Protein AF-F9LVL0-F1 (afdb_monomer)

Sequence (166 aa):
MTDSNLKDYNNFYADLAQSAYRGRPNTLSRYNNAVNWTLIDYSQDIDDDDKIISGGKKLPHDGKVYLQPDPDLHTVEDTIKLQVGDPGGGIHQEEYPIKRYQKGLLTDEKAGFNAYYLTDTPTLTNDTTKTYMTIRGSDAISYENLNDWIDNDAKFALNHIHTPQA

Secondary structure (DSSP, 8-state):
-----TTS---HHHHHHHTTSTT-TT-HHHHTT-SS-----TTS-EEETTEEE--TTS-GGGG--EEPP-TT-EEEEEEEEEEEE-TTS-EEEEEEEEEEEEESSSEETTTTEEEEEEESSSS-STT---EEEEEPPPPPS-TTSHHIIIIIIHHHHHH--PPPP-

Mean predicted aligned error: 14.05 Å

Radius of gyration: 25.1 Å; Cα contacts (8 Å, |Δi|>4): 241; chains: 1; bounding box: 74×31×73 Å

pLDDT: mean 72.7, std 16.83, range [26.45, 95.38]

Foldseek 3Di:
DPPDPPQAAADPVVVVVQLPDPPHQNHVVVCPPPPDDDDDQQQCWDDRPNDTHHGNCDHPLRNDKAWDDFPFKDKDFDWDWDWDADPVGDTDIDIDGDDIFIDGPQDDVVQPWHKTKMWSDNDDDPSTDDIDIGTDQQDPDDPVRVSRCVVPPCCCVPVVDDPPDD

Structure (mmCIF, N/CA/C/O backbone):
data_AF-F9LVL0-F1
#
_entry.id   AF-F9LVL0-F1
#
loop_
_atom_site.group_PDB
_atom_site.id
_atom_site.type_symbol
_atom_site.label_atom_id
_atom_site.label_alt_id
_atom_site.label_comp_id
_atom_site.label_asym_id
_atom_site.label_entity_id
_atom_site.label_seq_id
_atom_site.pdbx_PDB_ins_code
_atom_site.Cartn_x
_atom_site.Cartn_y
_atom_site.Cartn_z
_atom_site.occupancy
_atom_site.B_iso_or_equiv
_atom_site.auth_seq_id
_atom_site.auth_comp_id
_atom_site.auth_asym_id
_atom_site.auth_atom_id
_atom_site.pdbx_PDB_model_num
ATOM 1 N N . MET A 1 1 ? 3.748 -16.061 -10.652 1.00 28.75 1 MET A N 1
ATOM 2 C CA . MET A 1 1 ? 4.408 -14.766 -10.398 1.00 28.75 1 MET A CA 1
ATOM 3 C C . MET A 1 1 ? 5.693 -14.733 -11.209 1.00 28.75 1 MET A C 1
ATOM 5 O O . MET A 1 1 ? 6.644 -15.412 -10.858 1.00 28.75 1 MET A O 1
ATOM 9 N N . THR A 1 2 ? 5.692 -14.062 -12.359 1.00 26.45 2 THR A N 1
ATOM 10 C CA . THR A 1 2 ? 6.891 -13.835 -13.188 1.00 26.45 2 THR A CA 1
ATOM 11 C C . THR A 1 2 ? 7.560 -12.553 -12.724 1.00 26.45 2 THR A C 1
ATOM 13 O O . THR A 1 2 ? 7.435 -11.505 -13.348 1.00 26.45 2 THR A O 1
ATOM 16 N N . ASP A 1 3 ? 8.227 -12.641 -11.585 1.00 41.03 3 ASP A N 1
ATOM 17 C CA . ASP A 1 3 ? 8.901 -11.521 -10.946 1.00 41.03 3 ASP A CA 1
ATOM 18 C C . ASP A 1 3 ? 10.400 -11.677 -11.207 1.00 41.03 3 ASP A C 1
ATOM 20 O O . ASP A 1 3 ? 11.086 -12.339 -10.438 1.00 41.03 3 ASP A O 1
ATOM 24 N N . SER A 1 4 ? 10.926 -11.241 -12.364 1.00 37.19 4 SER A N 1
ATOM 25 C CA . SER A 1 4 ? 12.375 -11.423 -12.627 1.00 37.19 4 SER A CA 1
ATOM 26 C C . SER A 1 4 ? 13.023 -10.627 -13.758 1.00 37.19 4 SER A C 1
ATOM 28 O O . SER A 1 4 ? 14.256 -10.555 -13.789 1.00 37.19 4 SER A O 1
ATOM 30 N N . ASN A 1 5 ? 12.295 -10.065 -14.728 1.00 45.78 5 ASN A N 1
ATOM 31 C CA . ASN A 1 5 ? 12.963 -9.359 -15.831 1.00 45.78 5 ASN A CA 1
ATOM 32 C C . ASN A 1 5 ? 12.997 -7.846 -15.596 1.00 45.78 5 ASN A C 1
ATOM 34 O O . ASN A 1 5 ? 12.399 -7.074 -16.333 1.00 45.78 5 ASN A O 1
ATOM 38 N N . LEU A 1 6 ? 13.747 -7.438 -14.567 1.00 52.41 6 LEU A N 1
ATOM 39 C CA . LEU A 1 6 ? 14.216 -6.066 -14.349 1.00 52.41 6 LEU A CA 1
ATOM 40 C C . LEU A 1 6 ? 15.196 -5.684 -15.467 1.00 52.41 6 LEU A C 1
ATOM 42 O O . LEU A 1 6 ? 16.408 -5.659 -15.256 1.00 52.41 6 LEU A O 1
ATOM 46 N N . LYS A 1 7 ? 14.729 -5.565 -16.705 1.00 52.50 7 LYS A N 1
ATOM 47 C CA . LYS A 1 7 ? 15.499 -4.962 -17.800 1.00 52.50 7 LYS A CA 1
ATOM 48 C C . LYS A 1 7 ? 15.034 -3.542 -18.088 1.00 52.50 7 LYS A C 1
ATOM 50 O O . LYS A 1 7 ? 15.815 -2.805 -18.661 1.00 52.50 7 LYS A O 1
ATOM 55 N N . ASP A 1 8 ? 13.849 -3.166 -17.618 1.00 55.03 8 ASP A N 1
ATOM 56 C CA . ASP A 1 8 ? 13.241 -1.865 -17.874 1.00 55.03 8 ASP A CA 1
ATOM 57 C C . ASP A 1 8 ? 13.283 -0.994 -16.606 1.00 55.03 8 ASP A C 1
ATOM 59 O O . ASP A 1 8 ? 12.960 -1.485 -15.521 1.00 55.03 8 ASP A O 1
ATOM 63 N N . TYR A 1 9 ? 13.633 0.290 -16.749 1.00 55.38 9 TYR A N 1
ATOM 64 C CA . TYR A 1 9 ? 13.833 1.253 -15.649 1.00 55.38 9 TYR A CA 1
ATOM 65 C C . TYR A 1 9 ? 12.528 1.862 -15.144 1.00 55.38 9 TYR A C 1
ATOM 67 O O . TYR A 1 9 ? 12.248 3.051 -15.302 1.00 55.38 9 TYR A O 1
ATOM 75 N N . ASN A 1 10 ? 11.670 1.010 -14.597 1.00 55.22 10 ASN A N 1
ATOM 76 C CA . ASN A 1 10 ? 10.316 1.388 -14.208 1.00 55.22 10 ASN A CA 1
ATOM 77 C C . ASN A 1 10 ? 10.141 1.582 -12.695 1.00 55.22 10 ASN A C 1
ATOM 79 O O . ASN A 1 10 ? 9.033 1.911 -12.264 1.00 55.22 10 ASN A O 1
ATOM 83 N N . ASN A 1 11 ? 11.168 1.324 -11.878 1.00 56.25 11 ASN A N 1
ATOM 84 C CA . ASN A 1 11 ? 11.067 1.422 -10.424 1.00 56.25 11 ASN A CA 1
ATOM 85 C C . ASN A 1 11 ? 12.424 1.752 -9.798 1.00 56.25 11 ASN A C 1
ATOM 87 O O . ASN A 1 11 ? 13.256 0.871 -9.629 1.00 56.25 11 ASN A O 1
ATOM 91 N N . PHE A 1 12 ? 12.583 2.988 -9.327 1.00 51.47 12 PHE A N 1
ATOM 92 C CA . PHE A 1 12 ? 13.824 3.506 -8.745 1.00 51.47 12 PHE A CA 1
ATOM 93 C C . PHE A 1 12 ? 14.461 2.609 -7.661 1.00 51.47 12 PHE A C 1
ATOM 95 O O . PHE A 1 12 ? 15.679 2.428 -7.650 1.00 51.47 12 PHE A O 1
ATOM 102 N N . TYR A 1 13 ? 13.664 2.010 -6.764 1.00 48.34 13 TYR A N 1
ATOM 103 C CA . TYR A 1 13 ? 14.186 1.120 -5.715 1.00 48.34 13 TYR A CA 1
ATOM 104 C C . TYR A 1 13 ? 14.674 -0.217 -6.285 1.00 48.34 13 TYR A C 1
ATOM 106 O O . TYR A 1 13 ? 15.699 -0.746 -5.849 1.00 48.34 13 TYR A O 1
ATOM 114 N N . ALA A 1 14 ? 13.969 -0.748 -7.285 1.00 53.53 14 ALA A N 1
ATOM 115 C CA . ALA A 1 14 ? 14.379 -1.958 -7.987 1.00 53.53 14 ALA A CA 1
ATOM 116 C C . ALA A 1 14 ? 15.558 -1.696 -8.940 1.00 53.53 14 ALA A C 1
ATOM 118 O O . ALA A 1 14 ? 16.413 -2.564 -9.082 1.00 53.53 14 ALA A O 1
ATOM 119 N N . ASP A 1 15 ? 15.648 -0.499 -9.521 1.00 55.28 15 ASP A N 1
ATOM 120 C CA . ASP A 1 15 ? 16.701 -0.065 -10.444 1.00 55.28 15 ASP A CA 1
ATOM 121 C C . ASP A 1 15 ? 18.039 0.113 -9.702 1.00 55.28 15 ASP A C 1
ATOM 123 O O . ASP A 1 15 ? 19.092 -0.324 -10.177 1.00 55.28 15 ASP A O 1
ATOM 127 N N . LEU A 1 16 ? 18.007 0.647 -8.472 1.00 54.91 16 LEU A N 1
ATOM 128 C CA . LEU A 1 16 ? 19.193 0.713 -7.614 1.00 54.91 16 LEU A CA 1
ATOM 129 C C . LEU A 1 16 ? 19.703 -0.692 -7.256 1.00 54.91 16 LEU A C 1
ATOM 131 O O . LEU A 1 16 ? 20.901 -0.956 -7.364 1.00 54.91 16 LEU A O 1
ATOM 135 N N . ALA A 1 17 ? 18.804 -1.618 -6.906 1.00 58.81 17 ALA A N 1
ATOM 136 C CA . ALA A 1 17 ? 19.161 -3.015 -6.657 1.00 58.81 17 ALA A CA 1
ATOM 137 C C . ALA A 1 17 ? 19.640 -3.734 -7.935 1.00 58.81 17 ALA A C 1
ATOM 139 O O . ALA A 1 17 ? 20.599 -4.502 -7.889 1.00 58.81 17 ALA A O 1
ATOM 140 N N . GLN A 1 18 ? 19.030 -3.456 -9.091 1.00 60.62 18 GLN A N 1
ATOM 141 C CA . GLN A 1 18 ? 19.395 -4.005 -10.401 1.00 60.62 18 GLN A CA 1
ATOM 142 C C . GLN A 1 18 ? 20.831 -3.626 -10.782 1.00 60.62 18 GLN A C 1
ATOM 144 O O . GLN A 1 18 ? 21.568 -4.468 -11.301 1.00 60.62 18 GLN A O 1
ATOM 149 N N . SER A 1 19 ? 21.248 -2.394 -10.479 1.00 58.62 19 SER A N 1
ATOM 150 C CA . SER A 1 19 ? 22.593 -1.894 -10.778 1.00 58.62 19 SER A CA 1
ATOM 151 C C . SER A 1 19 ? 23.718 -2.687 -10.093 1.00 58.62 19 SER A C 1
ATOM 153 O O . SER A 1 19 ? 24.854 -2.695 -10.580 1.00 58.62 19 SER A O 1
ATOM 155 N N . ALA A 1 20 ? 23.403 -3.410 -9.010 1.00 59.81 20 ALA A N 1
ATOM 156 C CA . ALA A 1 20 ? 24.339 -4.253 -8.270 1.00 59.81 20 ALA A CA 1
ATOM 157 C C . ALA A 1 20 ? 24.559 -5.648 -8.899 1.00 59.81 20 ALA A C 1
ATOM 159 O O . ALA A 1 20 ? 25.558 -6.304 -8.595 1.00 59.81 20 ALA A O 1
ATOM 160 N N . TYR A 1 21 ? 23.674 -6.117 -9.790 1.00 57.84 21 TYR A N 1
ATOM 161 C CA . TYR A 1 21 ? 23.761 -7.456 -10.392 1.00 57.84 21 TYR A CA 1
ATOM 162 C C . TYR A 1 21 ? 24.489 -7.445 -11.740 1.00 57.84 21 TYR A C 1
ATOM 164 O O . TYR A 1 21 ? 24.116 -6.713 -12.649 1.00 57.84 21 TYR A O 1
ATOM 172 N N . ARG A 1 22 ? 25.489 -8.317 -11.926 1.00 57.38 22 ARG A N 1
ATOM 173 C CA . ARG A 1 22 ? 26.213 -8.459 -13.207 1.00 57.38 22 ARG A CA 1
ATOM 174 C C . ARG A 1 22 ? 25.279 -8.879 -14.353 1.00 57.38 22 ARG A C 1
ATOM 176 O O . ARG A 1 22 ? 24.369 -9.677 -14.152 1.00 57.38 22 ARG A O 1
ATOM 183 N N . GLY A 1 23 ? 25.541 -8.370 -15.561 1.00 61.00 23 GLY A N 1
ATOM 184 C CA . GLY A 1 23 ? 24.757 -8.684 -16.766 1.00 61.00 23 GLY A CA 1
ATOM 185 C C . GLY A 1 23 ? 23.450 -7.896 -16.902 1.00 61.00 23 GLY A C 1
ATOM 186 O O . GLY A 1 23 ? 22.605 -8.258 -17.719 1.00 61.00 23 GLY A O 1
ATOM 187 N N . ARG A 1 24 ? 23.261 -6.840 -16.097 1.00 66.31 24 ARG A N 1
ATOM 188 C CA . ARG A 1 24 ? 22.173 -5.875 -16.278 1.00 66.31 24 ARG A CA 1
ATOM 189 C C . ARG A 1 24 ? 22.637 -4.664 -17.106 1.00 66.31 24 ARG A C 1
ATOM 191 O O . ARG A 1 24 ? 23.840 -4.378 -17.151 1.00 66.31 24 ARG A O 1
ATOM 198 N N . PRO A 1 25 ? 21.697 -3.937 -17.725 1.00 62.81 25 PRO A N 1
ATOM 199 C CA . PRO A 1 25 ? 22.047 -2.970 -18.760 1.00 62.81 25 PRO A CA 1
ATOM 200 C C . PRO A 1 25 ? 22.733 -1.691 -18.240 1.00 62.81 25 PRO A C 1
ATOM 202 O O . PRO A 1 25 ? 23.645 -1.175 -18.875 1.00 62.81 25 PRO A O 1
ATOM 205 N N . ASN A 1 26 ? 22.404 -1.232 -17.027 1.00 68.88 26 ASN A N 1
ATOM 206 C CA . ASN A 1 26 ? 23.019 -0.055 -16.387 1.00 68.88 26 ASN A CA 1
ATOM 207 C C . ASN A 1 26 ? 23.596 -0.439 -15.017 1.00 68.88 26 ASN A C 1
ATOM 209 O O . ASN A 1 26 ? 23.087 -0.064 -13.964 1.00 68.88 26 ASN A O 1
ATOM 213 N N . THR A 1 27 ? 24.604 -1.314 -15.034 1.00 71.56 27 THR A N 1
ATOM 214 C CA . THR A 1 27 ? 25.236 -1.836 -13.812 1.00 71.56 27 THR A CA 1
ATOM 215 C C . THR A 1 27 ? 26.372 -0.960 -13.337 1.00 71.56 27 THR A C 1
ATOM 217 O O . THR A 1 27 ? 27.162 -0.475 -14.145 1.00 71.56 27 THR A O 1
ATOM 220 N N . LEU A 1 28 ? 26.549 -0.877 -12.015 1.00 68.12 28 LEU A N 1
ATOM 221 C CA . LEU A 1 28 ? 27.705 -0.224 -11.389 1.00 68.12 28 LEU A CA 1
ATOM 222 C C . LEU A 1 28 ? 29.025 -0.784 -11.935 1.00 68.12 28 LEU A C 1
ATOM 224 O O . LEU A 1 28 ? 29.981 -0.043 -12.139 1.00 68.12 28 LEU A O 1
ATOM 228 N N . SER A 1 29 ? 29.039 -2.074 -12.293 1.00 66.88 29 SER A N 1
ATOM 229 C CA . SER A 1 29 ? 30.184 -2.738 -12.916 1.00 66.88 29 SER A CA 1
ATOM 230 C C . SER A 1 29 ? 30.712 -2.048 -14.178 1.00 66.88 29 SER A C 1
ATOM 232 O O . SER A 1 29 ? 31.915 -2.135 -14.422 1.00 66.88 29 SER A O 1
ATOM 234 N N . ARG A 1 30 ? 29.863 -1.383 -14.977 1.00 69.00 30 ARG A N 1
ATOM 235 C CA . ARG A 1 30 ? 30.299 -0.630 -16.172 1.00 69.00 30 ARG A CA 1
ATOM 236 C C . ARG A 1 30 ? 31.140 0.591 -15.812 1.00 69.00 30 ARG A C 1
ATOM 238 O O . ARG A 1 30 ? 31.992 1.006 -16.589 1.00 69.00 30 ARG A O 1
ATOM 245 N N . TYR A 1 31 ? 30.922 1.126 -14.618 1.00 71.12 31 TYR A N 1
ATOM 246 C CA . TYR A 1 31 ? 31.524 2.360 -14.130 1.00 71.12 31 TYR A CA 1
ATOM 247 C C . TYR A 1 31 ? 32.619 2.114 -13.085 1.00 71.12 31 TYR A C 1
ATOM 249 O O . TYR A 1 31 ? 33.225 3.066 -12.604 1.00 71.12 31 TYR A O 1
ATOM 257 N N . ASN A 1 32 ? 32.938 0.852 -12.770 1.00 69.62 32 ASN A N 1
ATOM 258 C CA . ASN A 1 32 ? 33.957 0.492 -11.774 1.00 69.62 32 ASN A CA 1
ATOM 259 C C . ASN A 1 32 ? 35.365 1.034 -12.089 1.00 69.62 32 ASN A C 1
ATOM 261 O O . ASN A 1 32 ? 36.175 1.166 -11.178 1.00 69.62 32 ASN A O 1
ATOM 265 N N . ASN A 1 33 ? 35.655 1.353 -13.355 1.00 68.88 33 ASN A N 1
ATOM 266 C CA . ASN A 1 33 ? 36.934 1.926 -13.793 1.00 68.88 33 ASN A CA 1
ATOM 267 C C . ASN A 1 33 ? 36.845 3.436 -14.092 1.00 68.88 33 ASN A C 1
ATOM 269 O O . ASN A 1 33 ? 37.734 3.986 -14.744 1.00 68.88 33 ASN A O 1
ATOM 273 N N . ALA A 1 34 ? 35.765 4.110 -13.685 1.00 71.44 34 ALA A N 1
A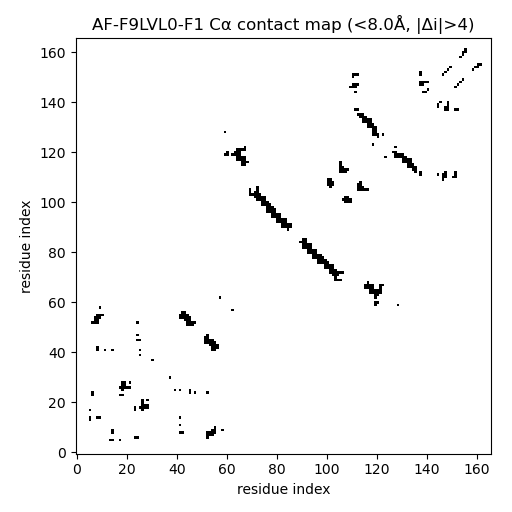TOM 274 C CA . ALA A 1 34 ? 35.601 5.534 -13.935 1.00 71.44 34 ALA A CA 1
ATOM 275 C C . ALA A 1 34 ? 36.642 6.340 -13.140 1.00 71.44 34 ALA A C 1
ATOM 277 O O . ALA A 1 34 ? 36.712 6.271 -11.916 1.00 71.44 34 ALA A O 1
ATOM 278 N N . VAL A 1 35 ? 37.457 7.120 -13.853 1.00 72.06 35 VAL A N 1
ATOM 279 C CA . VAL A 1 35 ? 38.499 7.978 -13.257 1.00 72.06 35 VAL A CA 1
ATOM 280 C C . VAL A 1 35 ? 37.889 9.221 -12.593 1.00 72.06 35 VAL A C 1
ATOM 282 O O . VAL A 1 35 ? 38.470 9.784 -11.672 1.00 72.06 35 VAL A O 1
ATOM 285 N N . ASN A 1 36 ? 36.696 9.623 -13.038 1.00 76.50 36 ASN A N 1
ATOM 286 C CA . ASN A 1 36 ? 35.928 10.757 -12.529 1.00 76.50 36 ASN A CA 1
ATOM 287 C C . ASN A 1 36 ? 34.513 10.312 -12.134 1.00 76.50 36 ASN A C 1
ATOM 289 O O . ASN A 1 36 ? 34.038 9.259 -12.565 1.00 76.50 36 ASN A O 1
ATOM 293 N N . TRP A 1 37 ? 33.817 11.145 -11.354 1.00 68.38 37 TRP A N 1
ATOM 294 C CA . TRP A 1 37 ? 32.405 10.927 -11.041 1.00 68.38 37 TRP A CA 1
ATOM 295 C C . TRP A 1 37 ? 31.586 10.802 -12.335 1.00 68.38 37 TRP A C 1
ATOM 297 O O . TRP A 1 37 ? 31.770 11.569 -13.279 1.00 68.38 37 TRP A O 1
ATOM 307 N N . THR 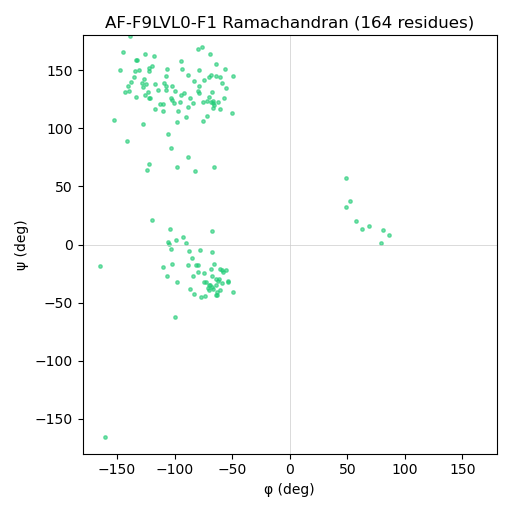A 1 38 ? 30.701 9.809 -12.385 1.00 72.94 38 THR A N 1
ATOM 308 C CA . THR A 1 38 ? 29.815 9.561 -13.527 1.00 72.94 38 THR A CA 1
ATOM 309 C C . THR A 1 38 ? 28.378 9.595 -13.037 1.00 72.94 38 THR A C 1
ATOM 311 O O . THR A 1 38 ? 28.031 8.896 -12.085 1.00 72.94 38 THR A O 1
ATOM 314 N N . LEU A 1 39 ? 27.548 10.428 -13.664 1.00 72.31 39 LEU A N 1
ATOM 315 C CA . LEU A 1 39 ? 26.117 10.456 -13.386 1.00 72.31 39 LEU A CA 1
ATOM 316 C C . LEU A 1 39 ? 25.459 9.239 -14.036 1.00 72.31 39 LEU A C 1
ATOM 318 O O . LEU A 1 39 ? 25.539 9.066 -15.251 1.00 72.31 39 LEU A O 1
ATOM 322 N N . ILE A 1 40 ? 24.784 8.433 -13.224 1.00 73.50 40 ILE A N 1
ATOM 323 C CA . ILE A 1 40 ? 23.924 7.355 -13.702 1.00 73.50 40 ILE A CA 1
ATOM 324 C C . ILE A 1 40 ? 22.489 7.881 -13.684 1.00 73.50 40 ILE A C 1
ATOM 326 O O . ILE A 1 40 ? 21.897 8.045 -12.619 1.00 73.50 40 ILE A O 1
ATOM 330 N N . ASP A 1 41 ? 21.953 8.186 -14.865 1.00 74.06 41 ASP A N 1
ATOM 331 C CA . ASP A 1 41 ? 20.599 8.717 -15.030 1.00 74.06 41 ASP A CA 1
ATOM 332 C C . ASP A 1 41 ? 19.663 7.639 -15.594 1.00 74.06 41 ASP A C 1
ATOM 334 O O . ASP A 1 41 ? 19.563 7.449 -16.805 1.00 74.06 41 ASP A O 1
ATOM 338 N N . TYR A 1 42 ? 18.956 6.941 -14.703 1.00 71.69 42 TYR A N 1
ATOM 339 C CA . TYR A 1 42 ? 17.967 5.911 -15.055 1.00 71.69 42 TYR A CA 1
ATOM 340 C C . TYR A 1 42 ? 16.717 6.466 -15.761 1.00 71.69 42 TYR A C 1
ATOM 342 O O . TYR A 1 42 ? 15.862 5.703 -16.210 1.00 71.69 42 TYR A O 1
ATOM 350 N N . SER A 1 43 ? 16.581 7.792 -15.873 1.00 71.00 43 SER A N 1
ATOM 351 C CA . SER A 1 43 ? 15.481 8.405 -16.619 1.00 71.00 43 SER A CA 1
ATOM 352 C C . SER A 1 43 ? 15.713 8.399 -18.136 1.00 71.00 43 SER A C 1
ATOM 354 O O . SER A 1 43 ? 14.759 8.567 -18.895 1.00 71.00 43 SER A O 1
ATOM 356 N N . GLN A 1 44 ? 16.953 8.207 -18.594 1.00 76.62 44 GLN A N 1
ATOM 357 C CA . GLN A 1 44 ? 17.302 8.202 -20.017 1.00 76.62 44 GLN A CA 1
ATOM 358 C C . GLN A 1 44 ? 17.291 6.788 -20.584 1.00 76.62 44 GLN A C 1
ATOM 360 O O . GLN A 1 44 ? 17.590 5.822 -19.883 1.00 76.62 44 GLN A O 1
ATOM 365 N N . ASP A 1 45 ? 16.993 6.691 -21.875 1.00 79.38 45 ASP A N 1
ATOM 366 C CA . ASP A 1 45 ? 17.181 5.452 -22.616 1.00 79.38 45 ASP A CA 1
ATOM 367 C C . ASP A 1 45 ? 18.670 5.099 -22.655 1.00 79.38 45 ASP A C 1
ATOM 369 O O . ASP A 1 45 ? 19.528 5.985 -22.755 1.00 79.38 45 ASP A O 1
ATOM 373 N N . ILE A 1 46 ? 18.974 3.806 -22.603 1.00 78.00 46 ILE A N 1
ATOM 374 C CA . ILE A 1 46 ? 20.341 3.317 -22.764 1.00 78.00 46 ILE A CA 1
ATOM 375 C C . ILE A 1 46 ? 20.423 2.339 -23.925 1.00 78.00 46 ILE A C 1
ATOM 377 O O . ILE A 1 46 ? 19.475 1.605 -24.202 1.00 78.00 46 ILE A O 1
ATOM 381 N N . ASP A 1 47 ? 21.582 2.320 -24.566 1.00 77.88 47 ASP A N 1
ATOM 382 C CA . ASP A 1 47 ? 21.938 1.294 -25.532 1.00 77.88 47 ASP A CA 1
ATOM 383 C C . ASP A 1 47 ? 22.753 0.205 -24.823 1.00 77.88 47 ASP A C 1
ATOM 385 O O . ASP A 1 47 ? 23.766 0.482 -24.168 1.00 77.88 47 ASP A O 1
ATOM 389 N N . ASP A 1 48 ? 22.265 -1.027 -24.903 1.00 77.81 48 ASP A N 1
ATOM 390 C C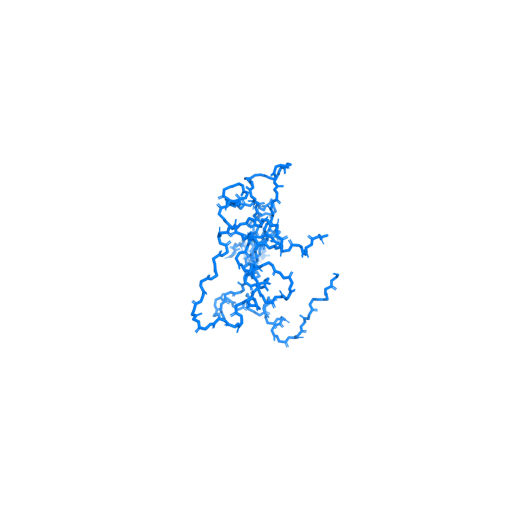A . ASP A 1 48 ? 22.920 -2.218 -24.386 1.00 77.81 48 ASP A CA 1
ATOM 391 C C . ASP A 1 48 ? 23.005 -3.271 -25.493 1.00 77.81 48 ASP A C 1
ATOM 393 O O . ASP A 1 48 ? 22.001 -3.905 -25.812 1.00 77.81 48 ASP A O 1
ATOM 397 N N . ASP A 1 49 ? 24.193 -3.449 -26.080 1.00 78.25 49 ASP A N 1
ATOM 398 C CA . ASP A 1 49 ? 24.451 -4.391 -27.180 1.00 78.25 49 ASP A CA 1
ATOM 399 C C . ASP A 1 49 ? 23.417 -4.280 -28.329 1.00 78.25 49 ASP A C 1
ATOM 401 O O . ASP A 1 49 ? 22.734 -5.251 -28.665 1.00 78.25 49 ASP A O 1
ATOM 405 N N . ASP A 1 50 ? 23.278 -3.080 -28.915 1.00 77.31 50 ASP A N 1
ATOM 406 C CA . ASP A 1 50 ? 22.327 -2.726 -29.990 1.00 77.31 50 ASP A CA 1
ATOM 407 C C . ASP A 1 50 ? 20.841 -2.849 -29.595 1.00 77.31 50 ASP A C 1
ATOM 409 O O . ASP A 1 50 ? 19.936 -2.820 -30.442 1.00 77.31 50 ASP A O 1
ATOM 413 N N . LYS A 1 51 ? 20.549 -2.977 -28.296 1.00 78.12 51 LYS A N 1
ATOM 414 C CA . LYS A 1 51 ? 19.191 -2.969 -27.759 1.00 78.12 51 LYS A CA 1
ATOM 415 C C . LYS A 1 51 ? 18.942 -1.692 -26.967 1.00 78.12 51 LYS A C 1
ATOM 417 O O . LYS A 1 51 ? 19.470 -1.504 -25.874 1.00 78.12 51 LYS A O 1
ATOM 422 N N . ILE A 1 52 ? 18.022 -0.871 -27.472 1.00 80.12 52 ILE A N 1
ATOM 423 C CA . ILE A 1 52 ? 17.520 0.290 -26.735 1.00 80.12 52 ILE A CA 1
ATOM 424 C C . ILE A 1 52 ? 16.631 -0.191 -25.590 1.00 80.12 52 ILE A C 1
ATOM 426 O O . ILE A 1 52 ? 15.636 -0.894 -25.796 1.00 80.12 52 ILE A O 1
ATOM 430 N N . ILE A 1 53 ? 16.986 0.220 -24.381 1.00 74.88 53 ILE A N 1
ATOM 431 C CA . ILE A 1 53 ? 16.203 0.017 -23.169 1.00 74.88 53 ILE A CA 1
ATOM 432 C C . ILE A 1 53 ? 15.670 1.368 -22.740 1.00 74.88 53 ILE A C 1
ATOM 434 O O . ILE A 1 53 ? 16.440 2.293 -22.487 1.00 74.88 53 ILE A O 1
ATOM 438 N N . SER A 1 54 ? 14.347 1.471 -22.661 1.00 71.12 54 SER A N 1
ATOM 439 C CA . SER A 1 54 ? 13.689 2.716 -22.299 1.00 71.12 54 SER A CA 1
ATOM 440 C C . SER A 1 54 ? 13.962 3.097 -20.845 1.00 71.12 54 SER A C 1
ATOM 442 O O . SER A 1 54 ? 13.801 2.280 -19.934 1.00 71.12 54 SER A O 1
ATOM 444 N N . GLY A 1 55 ? 14.351 4.352 -20.643 1.00 70.19 55 GLY A N 1
ATOM 445 C CA . GLY A 1 55 ? 14.485 4.964 -19.329 1.00 70.19 55 GLY A CA 1
ATOM 446 C C . GLY A 1 55 ? 13.136 5.345 -18.722 1.00 70.19 55 GLY A C 1
ATOM 447 O O . GLY A 1 55 ? 12.099 5.372 -19.391 1.00 70.19 55 GLY A O 1
ATOM 448 N N . GLY A 1 56 ? 13.151 5.724 -17.445 1.00 68.56 56 GLY A N 1
ATOM 449 C CA . GLY A 1 56 ? 11.950 6.055 -16.666 1.00 68.56 56 GLY A CA 1
ATOM 450 C C . GLY A 1 56 ? 11.183 7.327 -17.074 1.00 68.56 56 GLY A C 1
ATOM 451 O O . GLY A 1 56 ? 10.329 7.781 -16.318 1.00 68.56 56 GLY A O 1
ATOM 452 N N . LYS A 1 57 ? 11.458 7.949 -18.230 1.00 65.31 57 LYS A N 1
ATOM 453 C CA . LYS A 1 57 ? 10.760 9.171 -18.692 1.00 65.31 57 LYS A CA 1
ATOM 454 C C . LYS A 1 57 ? 9.387 8.931 -19.314 1.00 65.31 57 LYS A C 1
ATOM 456 O O . LYS A 1 57 ? 8.576 9.853 -19.348 1.00 65.31 57 LYS A O 1
ATOM 461 N N . LYS A 1 58 ? 9.125 7.732 -19.837 1.00 67.88 58 LYS A N 1
ATOM 462 C CA . LYS A 1 58 ? 7.838 7.360 -20.449 1.00 67.88 58 LYS A CA 1
ATOM 463 C C . LYS A 1 58 ? 7.265 6.145 -19.737 1.00 67.88 58 LYS A C 1
ATOM 465 O O . LYS A 1 58 ? 7.231 5.044 -20.279 1.00 67.88 58 LYS A O 1
ATOM 470 N N . LEU A 1 59 ? 6.844 6.359 -18.496 1.00 70.06 59 LEU A N 1
ATOM 471 C CA . LEU A 1 59 ? 6.143 5.333 -17.738 1.00 70.06 59 LEU A CA 1
ATOM 472 C C . LEU A 1 59 ? 4.736 5.126 -18.329 1.00 70.06 59 LEU A C 1
ATOM 474 O O . LEU A 1 59 ? 4.107 6.101 -18.755 1.00 70.06 59 LEU A O 1
ATOM 478 N N . PRO A 1 60 ? 4.218 3.885 -18.350 1.00 70.50 60 PRO A N 1
ATOM 479 C CA . PRO A 1 60 ? 2.815 3.621 -18.655 1.00 70.50 60 PRO A CA 1
ATOM 480 C C . PRO A 1 60 ? 1.880 4.514 -17.832 1.00 70.50 60 PRO A C 1
ATOM 482 O O . PRO A 1 60 ? 2.189 4.843 -16.686 1.00 70.50 60 PRO A O 1
ATOM 485 N N . HIS A 1 61 ? 0.760 4.924 -18.433 1.00 78.00 61 HIS A N 1
ATOM 486 C CA . HIS A 1 61 ? -0.239 5.798 -17.802 1.00 78.00 61 HIS A CA 1
ATOM 487 C C . HIS A 1 61 ? 0.341 7.100 -17.211 1.00 78.00 61 HIS A C 1
ATOM 489 O O . HIS A 1 61 ? -0.082 7.566 -16.154 1.00 78.00 61 HIS A O 1
ATOM 495 N N . ASP A 1 62 ? 1.332 7.694 -17.885 1.00 79.81 62 ASP A N 1
ATOM 496 C CA . ASP A 1 62 ? 2.071 8.888 -17.441 1.00 79.81 62 ASP A CA 1
ATOM 497 C C . ASP A 1 62 ? 2.759 8.729 -16.071 1.00 79.81 62 ASP A C 1
ATOM 499 O O . ASP A 1 62 ? 3.044 9.719 -15.397 1.00 79.81 62 ASP A O 1
ATOM 503 N N . GLY A 1 63 ? 2.986 7.492 -15.616 1.00 78.00 63 GLY A N 1
ATOM 504 C CA . GLY A 1 63 ? 3.504 7.217 -14.274 1.00 78.00 63 GLY A CA 1
ATOM 505 C C . GLY A 1 63 ? 2.520 7.542 -13.147 1.00 78.00 63 GLY A C 1
ATOM 506 O O . GLY A 1 63 ? 2.931 7.644 -11.991 1.00 78.00 63 GLY A O 1
ATOM 507 N N . LYS A 1 64 ? 1.230 7.723 -13.455 1.00 85.94 64 LYS A N 1
ATOM 508 C CA . LYS A 1 64 ? 0.187 7.909 -12.443 1.00 85.94 64 LYS A CA 1
ATOM 509 C C . LYS A 1 64 ? -0.114 6.579 -11.768 1.00 85.94 64 LYS A C 1
ATOM 511 O O . LYS A 1 64 ? -0.172 5.536 -12.412 1.00 85.94 64 LYS A O 1
ATOM 516 N N . VAL A 1 65 ? -0.345 6.644 -10.463 1.00 89.75 65 VAL A N 1
ATOM 517 C CA . VAL A 1 65 ? -0.791 5.510 -9.657 1.00 89.75 65 VAL A CA 1
ATOM 518 C C . VAL A 1 65 ? -2.041 5.899 -8.885 1.00 89.75 65 VAL A C 1
ATOM 520 O O . VAL A 1 65 ? -2.174 7.032 -8.418 1.00 89.75 65 VAL A O 1
ATOM 523 N N . TYR A 1 66 ? -2.958 4.952 -8.762 1.00 91.88 66 TYR A N 1
ATOM 524 C CA . TYR A 1 66 ? -4.261 5.136 -8.147 1.00 91.88 66 TYR A CA 1
ATOM 525 C C . TYR A 1 66 ? -4.405 4.166 -6.989 1.00 91.88 66 TYR A C 1
ATOM 527 O O . TYR A 1 66 ? -4.225 2.963 -7.168 1.00 91.88 66 TYR A O 1
ATOM 535 N N . LEU A 1 67 ? -4.737 4.694 -5.813 1.00 93.25 67 LEU A N 1
ATOM 536 C CA . LEU A 1 67 ? -5.087 3.878 -4.659 1.00 93.25 67 LEU A CA 1
ATOM 537 C C . LEU A 1 67 ? -6.405 3.153 -4.940 1.00 93.25 67 LEU A C 1
ATOM 539 O O . LEU A 1 67 ? -7.418 3.794 -5.224 1.00 93.25 67 LEU A O 1
ATOM 543 N N . GLN A 1 68 ? -6.377 1.830 -4.849 1.00 93.94 68 GLN A N 1
ATOM 544 C CA . GLN A 1 68 ? -7.565 1.005 -4.974 1.00 93.94 68 GLN A CA 1
ATOM 545 C C . GLN A 1 68 ? -8.303 0.931 -3.632 1.00 93.94 68 GLN A C 1
ATOM 547 O O . GLN A 1 68 ? -7.658 0.862 -2.582 1.00 93.94 68 GLN A O 1
ATOM 552 N N . PRO A 1 69 ? -9.646 0.963 -3.647 1.00 91.62 69 PRO A N 1
ATOM 553 C CA . PRO A 1 69 ? -10.433 0.847 -2.431 1.00 91.62 69 PRO A CA 1
ATOM 554 C C . PRO A 1 69 ? -10.310 -0.559 -1.840 1.00 91.62 69 PRO A C 1
ATOM 556 O O . PRO A 1 69 ? -10.251 -1.548 -2.570 1.00 91.62 69 PRO A O 1
ATOM 559 N N . ASP A 1 70 ? -10.335 -0.635 -0.514 1.00 91.50 70 ASP A N 1
ATOM 560 C CA . ASP A 1 70 ? -10.513 -1.890 0.208 1.00 91.50 70 ASP A CA 1
ATOM 561 C C . ASP A 1 70 ? -12.020 -2.115 0.434 1.00 91.50 70 ASP A C 1
ATOM 563 O O . ASP A 1 70 ? -12.637 -1.356 1.189 1.00 91.50 70 ASP A O 1
ATOM 567 N N . PRO A 1 71 ? -12.646 -3.101 -0.238 1.00 89.69 71 PRO A N 1
ATOM 568 C CA . PRO A 1 71 ? -14.079 -3.354 -0.104 1.00 89.69 71 PRO A CA 1
ATOM 569 C C . PRO A 1 71 ? -14.461 -3.884 1.282 1.00 89.69 71 PRO A C 1
ATOM 571 O O . PRO A 1 71 ? -15.621 -3.755 1.672 1.00 89.69 71 PRO A O 1
ATOM 574 N N . ASP A 1 72 ? -13.503 -4.447 2.021 1.00 92.38 72 ASP A N 1
ATOM 575 C CA . ASP A 1 72 ? -13.723 -5.006 3.351 1.00 92.38 72 ASP A CA 1
ATOM 576 C C . ASP A 1 72 ? -13.510 -3.959 4.452 1.00 92.38 72 ASP A C 1
ATOM 578 O O . ASP A 1 72 ? -13.647 -4.284 5.631 1.00 92.38 72 ASP A O 1
ATOM 582 N N . LEU A 1 73 ? -13.183 -2.707 4.106 1.00 94.25 73 LEU A N 1
ATOM 583 C CA . LEU A 1 73 ? -12.945 -1.645 5.079 1.00 94.25 73 LEU A CA 1
ATOM 584 C C . LEU A 1 73 ? -14.233 -1.276 5.828 1.00 94.25 73 LEU A C 1
ATOM 586 O O . LEU A 1 73 ? -15.202 -0.773 5.258 1.00 94.25 73 LEU A O 1
ATOM 590 N N . HIS A 1 74 ? -14.222 -1.487 7.137 1.00 95.38 74 HIS A N 1
ATOM 591 C CA . HIS A 1 74 ? -15.312 -1.173 8.046 1.00 95.38 74 HIS A CA 1
ATOM 592 C C . HIS A 1 74 ? -14.778 -0.707 9.403 1.00 95.38 74 HIS A C 1
ATOM 594 O O . HIS A 1 74 ? -13.609 -0.874 9.7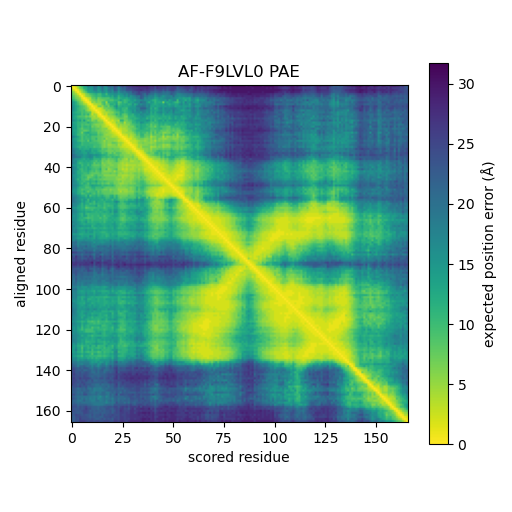45 1.00 95.38 74 HIS A O 1
ATOM 600 N N . THR A 1 75 ? -15.664 -0.123 10.208 1.00 95.31 75 THR A N 1
ATOM 601 C CA . THR A 1 75 ? -15.339 0.287 11.577 1.00 95.31 75 THR A CA 1
ATOM 602 C C . THR A 1 75 ? -15.665 -0.835 12.556 1.00 95.31 75 THR A C 1
ATOM 604 O O . THR A 1 75 ? -16.778 -1.358 12.550 1.00 95.31 75 THR A O 1
ATOM 607 N N . VAL A 1 76 ? -14.714 -1.166 13.423 1.00 93.31 76 VAL A N 1
ATOM 608 C CA . VAL A 1 76 ? -14.867 -2.099 14.543 1.00 93.31 76 VAL A CA 1
ATOM 609 C C . VAL A 1 76 ? -14.834 -1.313 15.847 1.00 93.31 76 VAL A C 1
ATOM 611 O O . VAL A 1 76 ? -14.028 -0.396 16.007 1.00 93.31 76 VAL A O 1
ATOM 614 N N . GLU A 1 77 ? -15.706 -1.675 16.784 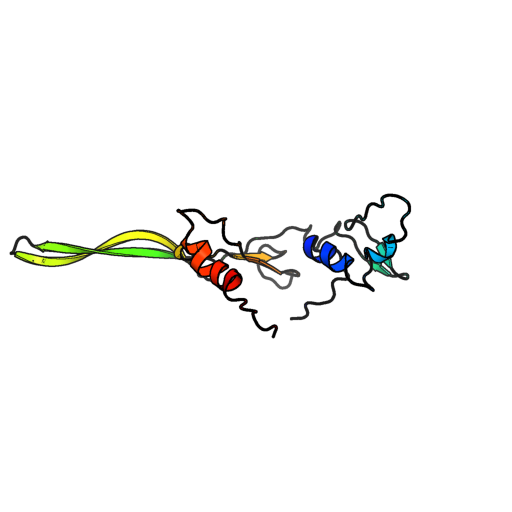1.00 92.81 77 GLU A N 1
ATOM 615 C CA . GLU A 1 77 ? -15.778 -1.050 18.102 1.00 92.81 77 GLU A CA 1
ATOM 616 C C . GLU A 1 77 ? -15.236 -1.995 19.177 1.00 92.81 77 GLU A C 1
ATOM 618 O O . GLU A 1 77 ? -15.615 -3.164 19.234 1.00 92.81 77 GLU A O 1
ATOM 623 N N . ASP A 1 78 ? -14.380 -1.477 20.057 1.00 88.62 78 ASP A N 1
ATOM 624 C CA . ASP A 1 78 ? -14.093 -2.130 21.333 1.00 88.62 78 ASP A CA 1
ATOM 625 C C . ASP A 1 78 ? -15.145 -1.673 22.343 1.00 88.62 78 ASP A C 1
ATOM 627 O O . ASP A 1 78 ? -15.333 -0.469 22.553 1.00 88.62 78 ASP A O 1
ATOM 631 N N . THR A 1 79 ? -15.823 -2.629 22.977 1.00 90.19 79 THR A N 1
ATOM 632 C CA . THR A 1 79 ? -16.863 -2.364 23.973 1.00 90.19 79 THR A CA 1
ATOM 633 C C . THR A 1 79 ? -16.383 -2.677 25.386 1.00 90.19 79 THR A C 1
ATOM 635 O O . THR A 1 79 ? -15.529 -3.537 25.612 1.00 90.19 79 THR A O 1
ATOM 638 N N . ILE A 1 80 ? -16.944 -1.968 26.364 1.00 88.56 80 ILE A N 1
ATOM 639 C CA . ILE A 1 80 ? -16.860 -2.339 27.779 1.00 88.56 80 ILE A CA 1
ATOM 640 C C . ILE A 1 80 ? -18.211 -2.851 28.251 1.00 88.56 80 ILE A C 1
ATOM 642 O O . ILE A 1 80 ? -19.251 -2.343 27.839 1.00 88.56 80 ILE A O 1
ATOM 646 N N . LYS A 1 81 ? -18.179 -3.828 29.157 1.00 90.06 81 LYS A N 1
ATOM 647 C CA . LYS A 1 81 ? -19.361 -4.335 29.855 1.00 90.06 81 LYS A CA 1
ATOM 648 C C . LYS A 1 81 ? -19.467 -3.658 31.209 1.00 90.06 81 LYS A C 1
ATOM 650 O O . LYS A 1 81 ? -18.608 -3.868 32.066 1.00 90.06 81 LYS A O 1
ATOM 655 N N . LEU A 1 82 ? -20.513 -2.866 31.400 1.00 88.94 82 LEU A N 1
ATOM 656 C CA . LEU A 1 82 ? -20.836 -2.247 32.679 1.00 88.94 82 LEU A CA 1
ATOM 657 C C . LEU A 1 82 ? -21.982 -3.012 33.338 1.00 88.94 82 LEU A C 1
ATOM 659 O O . LEU A 1 82 ? -22.950 -3.386 32.682 1.00 88.94 82 LEU A O 1
ATOM 663 N N . GLN A 1 83 ? -21.858 -3.259 34.640 1.00 88.12 83 GLN A N 1
ATOM 664 C CA . GLN A 1 83 ? -22.967 -3.751 35.450 1.00 88.12 83 GLN A CA 1
ATOM 665 C C . GLN A 1 83 ? -23.740 -2.554 35.988 1.00 88.12 83 GLN A C 1
ATOM 667 O O . GLN A 1 83 ? -23.184 -1.745 36.733 1.00 88.12 83 GLN A O 1
ATOM 672 N N . VAL A 1 84 ? -25.008 -2.450 35.608 1.00 86.12 84 VAL A N 1
ATOM 673 C CA . VAL A 1 84 ? -25.888 -1.347 35.990 1.00 86.12 84 VAL A CA 1
ATOM 674 C C . VAL A 1 84 ? -26.997 -1.890 36.881 1.00 86.12 84 VAL A C 1
ATOM 676 O O . VAL A 1 84 ? -27.567 -2.950 36.623 1.00 86.12 84 VAL A O 1
ATOM 679 N N . GLY A 1 85 ? -27.243 -1.192 37.989 1.00 83.12 85 GLY A N 1
ATOM 680 C CA . GLY A 1 85 ? -28.272 -1.565 38.951 1.00 83.12 85 GLY A CA 1
ATOM 681 C C . GLY A 1 85 ? -29.655 -1.138 38.472 1.00 83.12 85 GLY A C 1
ATOM 682 O O . GLY A 1 85 ? -29.859 0.018 38.101 1.00 83.12 85 GLY A O 1
ATOM 683 N N . ASP A 1 86 ? -30.612 -2.056 38.534 1.00 85.88 86 ASP A N 1
ATOM 684 C CA . ASP A 1 86 ? -32.009 -1.770 38.246 1.00 85.88 86 ASP A CA 1
ATOM 685 C C . ASP A 1 86 ? -32.692 -1.077 39.430 1.00 85.88 86 ASP A C 1
ATOM 687 O O . ASP A 1 86 ? -32.406 -1.399 40.590 1.00 85.88 86 ASP A O 1
ATOM 691 N N . PRO A 1 87 ? -33.705 -0.227 39.178 1.00 79.75 87 PRO A N 1
ATOM 692 C CA . PRO A 1 87 ? -34.520 0.383 40.233 1.00 79.75 87 PRO A CA 1
ATOM 693 C C . PRO A 1 87 ? -35.172 -0.634 41.190 1.00 79.75 87 PRO A C 1
ATOM 695 O O . PRO A 1 87 ? -35.529 -0.283 42.311 1.00 79.75 87 PRO A O 1
ATOM 698 N N . GLY A 1 88 ? -35.331 -1.891 40.754 1.00 81.50 88 GLY A N 1
ATOM 699 C CA . GLY A 1 88 ? -35.882 -3.003 41.537 1.00 81.50 88 GLY A CA 1
ATOM 700 C C . GLY A 1 88 ? -34.854 -3.868 42.279 1.00 81.50 88 GLY A C 1
ATOM 701 O O . GLY A 1 88 ? -35.239 -4.896 42.831 1.00 81.50 88 GLY A O 1
ATOM 702 N N . GLY A 1 89 ? -33.567 -3.501 42.284 1.00 77.94 89 GLY A N 1
ATOM 703 C CA . GLY A 1 89 ? -32.502 -4.255 42.965 1.00 77.94 89 GLY A CA 1
ATOM 704 C C . GLY A 1 89 ? -31.872 -5.392 42.147 1.00 77.94 89 GLY A C 1
ATOM 705 O O . GLY A 1 89 ? -31.089 -6.168 42.693 1.00 77.94 89 GLY A O 1
ATOM 706 N N . GLY A 1 90 ? -32.199 -5.497 40.855 1.00 83.81 90 GLY A N 1
ATOM 707 C CA . GLY A 1 90 ? -31.501 -6.356 39.892 1.00 83.81 90 GLY A CA 1
ATOM 708 C C . GLY A 1 90 ? -30.195 -5.730 39.391 1.00 83.81 90 GLY A C 1
ATOM 709 O O . GLY A 1 90 ? -29.930 -4.554 39.630 1.00 83.81 90 GLY A O 1
ATOM 710 N N . ILE A 1 91 ? -29.375 -6.521 38.700 1.00 85.50 91 ILE A N 1
ATOM 711 C CA . ILE A 1 91 ? -28.214 -6.033 37.948 1.00 85.50 91 ILE A CA 1
ATOM 712 C C . ILE A 1 91 ? -28.351 -6.552 36.522 1.00 85.50 91 ILE A C 1
ATOM 714 O O . ILE A 1 91 ? -28.504 -7.761 36.325 1.00 85.50 91 ILE A O 1
ATOM 718 N N . HIS A 1 92 ? -28.241 -5.664 35.540 1.00 87.50 92 HIS A N 1
ATOM 719 C CA . HIS A 1 92 ? -28.122 -6.035 34.134 1.00 87.50 92 HIS A CA 1
ATOM 720 C C . HIS A 1 92 ? -26.782 -5.558 33.562 1.00 87.50 92 HIS A C 1
ATOM 722 O O . HIS A 1 92 ? -26.075 -4.741 34.158 1.00 87.50 92 HIS A O 1
ATOM 728 N N . GLN A 1 93 ? -26.388 -6.140 32.429 1.00 89.31 93 GLN A N 1
ATOM 729 C CA . GLN A 1 93 ? -25.178 -5.747 31.714 1.00 89.31 93 GLN A CA 1
ATOM 730 C C . GLN A 1 93 ? -25.537 -4.829 30.556 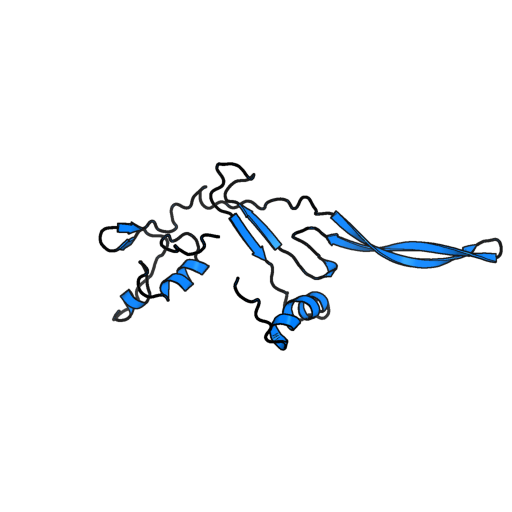1.00 89.31 93 GLN A C 1
ATOM 732 O O . GLN A 1 93 ? -26.409 -5.159 29.754 1.00 89.31 93 GLN A O 1
ATOM 737 N N . GLU A 1 94 ? -24.813 -3.725 30.449 1.00 89.19 94 GLU A N 1
ATOM 738 C CA . GLU A 1 94 ? -24.864 -2.822 29.307 1.00 89.19 94 GLU A CA 1
ATOM 739 C C . GLU A 1 94 ? -23.495 -2.801 28.619 1.00 89.19 94 GLU A C 1
ATOM 741 O O . GLU A 1 94 ? -22.450 -2.792 29.280 1.00 89.19 94 GLU A O 1
ATOM 746 N N . GLU A 1 95 ? -23.496 -2.818 27.285 1.00 89.69 95 GLU A N 1
ATOM 747 C CA . GLU A 1 95 ? -22.287 -2.707 26.469 1.00 89.69 95 GLU A CA 1
ATOM 748 C C . GLU A 1 95 ? -22.173 -1.302 25.880 1.00 89.69 95 GLU A C 1
ATOM 750 O O . GLU A 1 95 ? -23.088 -0.828 25.208 1.00 89.69 95 GLU A O 1
ATOM 755 N N . TYR A 1 96 ? -21.031 -0.655 26.108 1.00 84.69 96 TYR A N 1
ATOM 756 C CA . TYR A 1 96 ? -20.754 0.689 25.605 1.00 84.69 96 TYR A CA 1
ATOM 757 C C . TYR A 1 96 ? -19.482 0.704 24.753 1.00 84.69 96 TYR A C 1
ATOM 759 O O . TYR A 1 96 ? -18.454 0.197 25.214 1.00 84.69 96 TYR A O 1
ATOM 767 N N . PRO A 1 97 ? -19.503 1.299 23.546 1.00 86.69 97 PRO A N 1
ATOM 768 C CA . PRO A 1 97 ? -18.305 1.442 22.731 1.00 86.69 97 PRO A CA 1
ATOM 769 C C . PRO A 1 97 ? -17.354 2.465 23.357 1.00 86.69 97 PRO A C 1
ATOM 771 O O . PRO A 1 97 ? -17.738 3.600 23.638 1.00 86.69 97 PRO A O 1
ATOM 774 N N . ILE A 1 98 ? -16.100 2.067 23.565 1.00 89.44 98 ILE A N 1
ATOM 775 C CA . ILE A 1 98 ? -15.049 2.927 24.132 1.00 89.44 98 ILE A CA 1
ATOM 776 C C . ILE A 1 98 ? -14.032 3.386 23.096 1.00 89.44 98 ILE A C 1
ATOM 778 O O . ILE A 1 98 ? -13.417 4.438 23.271 1.00 89.44 98 ILE A O 1
ATOM 782 N N . LYS A 1 99 ? -13.830 2.605 22.033 1.00 88.56 99 LYS A N 1
ATOM 783 C CA . LYS A 1 99 ? -12.889 2.916 20.955 1.00 88.56 99 LYS A CA 1
ATOM 784 C C . LYS A 1 99 ? -13.406 2.375 19.634 1.00 88.56 99 LYS A C 1
ATOM 786 O O . LYS A 1 99 ? -14.113 1.371 19.606 1.00 88.56 99 LYS A O 1
ATOM 791 N N . ARG A 1 100 ? -13.038 3.055 18.553 1.00 91.00 100 ARG A N 1
ATOM 792 C CA . ARG A 1 100 ? -13.370 2.697 17.175 1.00 91.00 100 ARG A CA 1
ATOM 793 C C . ARG A 1 100 ? -12.084 2.591 16.376 1.00 91.00 100 ARG A C 1
ATOM 795 O O . ARG A 1 100 ? -11.216 3.443 16.536 1.00 91.00 100 ARG A O 1
ATOM 802 N N . TYR A 1 101 ? -12.006 1.580 15.528 1.00 89.69 101 TYR A N 1
ATOM 803 C CA . TYR A 1 101 ? -10.853 1.280 14.689 1.00 89.69 101 TYR A CA 1
ATOM 804 C C . TYR A 1 101 ? -11.327 0.954 13.280 1.00 89.69 101 TYR A C 1
ATOM 806 O O . TYR A 1 101 ? -12.369 0.318 13.122 1.00 89.69 101 TYR A O 1
ATOM 814 N N . GLN A 1 102 ? -10.572 1.347 12.262 1.00 92.25 102 GLN A N 1
ATOM 815 C CA . GLN A 1 102 ? -10.763 0.825 10.914 1.00 92.25 102 GLN A CA 1
ATOM 816 C C . GLN A 1 102 ? -10.129 -0.560 10.787 1.00 92.25 102 GLN A C 1
ATOM 818 O O . GLN A 1 102 ? -9.010 -0.808 11.250 1.00 92.25 102 GLN A O 1
ATOM 823 N N . LYS A 1 103 ? -10.863 -1.464 10.145 1.00 92.44 103 LYS A N 1
ATOM 824 C CA . LYS A 1 103 ? -10.421 -2.815 9.830 1.00 92.44 103 LYS A CA 1
ATOM 825 C C . LYS A 1 103 ? -10.900 -3.210 8.440 1.00 92.44 103 LYS A C 1
ATOM 827 O O . LYS A 1 103 ? -12.049 -2.972 8.097 1.00 92.44 103 LYS A O 1
ATOM 832 N N . GLY A 1 104 ? -10.031 -3.834 7.667 1.00 92.56 104 GLY A N 1
ATOM 833 C CA . GLY A 1 104 ? -10.288 -4.352 6.330 1.00 92.56 104 GLY A CA 1
ATOM 834 C C . GLY A 1 104 ? -9.245 -5.402 5.961 1.00 92.56 104 GLY A C 1
ATOM 835 O O . GLY A 1 104 ? -8.514 -5.892 6.826 1.00 92.56 104 GLY A O 1
ATOM 836 N N . LEU A 1 105 ? -9.161 -5.748 4.680 1.00 91.62 105 LEU A N 1
ATOM 837 C CA . LEU A 1 105 ? -8.124 -6.644 4.169 1.00 91.62 105 LEU A CA 1
ATOM 838 C C . LEU A 1 105 ? -6.735 -5.992 4.238 1.00 91.62 105 LEU A C 1
ATOM 840 O O . LEU A 1 105 ? -5.737 -6.664 4.502 1.00 91.62 105 LEU A O 1
ATOM 844 N N . LEU A 1 106 ? -6.673 -4.683 3.990 1.00 90.06 106 LEU A N 1
ATOM 845 C CA . LEU A 1 106 ? -5.438 -3.907 3.908 1.00 90.06 106 LEU A CA 1
ATOM 846 C C . LEU A 1 106 ? -5.201 -3.023 5.142 1.00 90.06 106 LEU A C 1
ATOM 848 O O . LEU A 1 106 ? -4.180 -2.349 5.217 1.00 90.06 106 LEU A O 1
ATOM 852 N N . THR A 1 107 ? -6.094 -3.042 6.130 1.00 89.31 107 THR A N 1
ATOM 853 C CA . THR A 1 107 ? -5.999 -2.191 7.324 1.00 89.31 107 THR A CA 1
ATOM 854 C C . THR A 1 107 ? -6.398 -2.965 8.576 1.00 89.31 107 THR A C 1
ATOM 856 O O . THR A 1 107 ? -7.448 -3.593 8.618 1.00 89.31 107 THR A O 1
ATOM 859 N N . ASP A 1 108 ? -5.595 -2.881 9.631 1.00 87.69 108 ASP A N 1
ATOM 860 C CA . ASP A 1 108 ? -5.993 -3.236 10.994 1.00 87.69 108 ASP A CA 1
ATOM 861 C C . ASP A 1 108 ? -5.364 -2.213 11.944 1.00 87.69 108 ASP A C 1
ATOM 863 O O . ASP A 1 108 ? -4.241 -2.383 12.423 1.00 87.69 108 ASP A O 1
ATOM 867 N N . GLU A 1 109 ? -6.088 -1.117 12.196 1.00 83.81 109 GLU A N 1
ATOM 868 C CA . GLU A 1 109 ? -5.589 -0.018 13.033 1.00 83.81 109 GLU A CA 1
ATOM 869 C C . GLU A 1 109 ? -5.283 -0.468 14.465 1.00 83.81 109 GLU A C 1
ATOM 871 O O . GLU A 1 109 ? -4.386 0.076 15.107 1.00 83.81 109 GLU A O 1
ATOM 876 N N . LYS A 1 110 ? -5.992 -1.482 14.972 1.00 81.69 110 LYS A N 1
ATOM 877 C CA . LYS A 1 110 ? -5.772 -2.005 16.325 1.00 81.69 110 LYS A CA 1
ATOM 878 C C . LYS A 1 110 ? -4.432 -2.736 16.437 1.00 81.69 110 LYS A C 1
ATOM 880 O O . LYS A 1 110 ? -3.787 -2.669 17.488 1.00 81.69 110 LYS A O 1
ATOM 885 N N . ALA A 1 111 ? -4.027 -3.414 15.366 1.00 77.88 111 ALA A N 1
ATOM 886 C CA . ALA A 1 111 ? -2.733 -4.078 15.243 1.00 77.88 111 ALA A CA 1
ATOM 887 C C . ALA A 1 111 ? -1.615 -3.162 14.701 1.00 77.88 111 ALA A C 1
ATOM 889 O O . ALA A 1 111 ? -0.473 -3.601 14.630 1.00 77.88 111 ALA A O 1
ATOM 890 N N . GLY A 1 112 ? -1.927 -1.922 14.301 1.00 75.06 112 GLY A N 1
ATOM 891 C CA . GLY A 1 112 ? -0.977 -1.006 13.651 1.00 75.06 112 GLY A CA 1
ATOM 892 C C . GLY A 1 112 ? -0.749 -1.279 12.157 1.00 75.06 112 GLY A C 1
ATOM 893 O O . GLY A 1 112 ? -0.013 -0.558 11.488 1.00 75.06 112 GLY A O 1
ATOM 894 N N . PHE A 1 113 ? -1.424 -2.275 11.582 1.00 82.12 113 PHE A N 1
ATOM 895 C CA . PHE A 1 113 ? -1.209 -2.690 10.201 1.00 82.12 113 PHE A CA 1
ATOM 896 C C . PHE A 1 113 ? -1.911 -1.763 9.205 1.00 82.12 113 PHE A C 1
ATOM 898 O O . PHE A 1 113 ? -3.112 -1.513 9.303 1.00 82.12 113 PHE A O 1
ATOM 905 N N . ASN A 1 114 ? -1.168 -1.307 8.195 1.00 85.44 114 ASN A N 1
ATOM 906 C CA . ASN A 1 114 ? -1.717 -0.605 7.041 1.00 85.44 114 ASN A CA 1
ATOM 907 C C . ASN A 1 114 ? -0.966 -0.994 5.769 1.00 85.44 114 ASN A C 1
ATOM 909 O O . ASN A 1 114 ? 0.260 -0.924 5.707 1.00 85.44 114 ASN A O 1
ATOM 913 N N . ALA A 1 115 ? -1.707 -1.336 4.731 1.00 89.62 115 ALA A N 1
ATOM 914 C CA . ALA A 1 115 ? -1.213 -1.590 3.399 1.00 89.62 115 ALA A CA 1
ATOM 915 C C . ALA A 1 115 ? -2.063 -0.844 2.370 1.00 89.62 115 ALA A C 1
ATOM 917 O O . ALA A 1 115 ? -3.200 -0.453 2.612 1.00 89.62 115 ALA A O 1
ATOM 918 N N . TYR A 1 116 ? -1.482 -0.639 1.199 1.00 89.19 116 TYR A N 1
ATOM 919 C CA . TYR A 1 116 ? -2.086 0.086 0.100 1.00 89.19 116 TYR A CA 1
ATOM 920 C C . TYR A 1 116 ? -1.886 -0.726 -1.167 1.00 89.19 116 TYR A C 1
ATOM 922 O O . TYR A 1 116 ? -0.760 -1.097 -1.509 1.00 89.19 116 TYR A O 1
ATOM 930 N N . TYR A 1 117 ? -2.983 -0.978 -1.869 1.00 91.25 117 TYR A N 1
ATOM 931 C CA . TYR A 1 117 ? -2.959 -1.579 -3.189 1.00 91.25 117 TYR A CA 1
ATOM 932 C C . TYR A 1 117 ? -3.141 -0.473 -4.223 1.00 91.25 117 TYR A C 1
ATOM 934 O O . TYR A 1 117 ? -4.118 0.271 -4.168 1.00 91.25 117 TYR A O 1
ATOM 942 N N . LEU A 1 118 ? -2.181 -0.317 -5.131 1.00 91.38 118 LEU A N 1
ATOM 943 C CA . LEU A 1 118 ? -2.217 0.706 -6.167 1.00 91.38 118 LEU A CA 1
ATOM 944 C C . LEU A 1 118 ? -2.127 0.091 -7.557 1.00 91.38 118 LEU A C 1
ATOM 946 O O . LEU A 1 118 ? -1.491 -0.941 -7.765 1.00 91.38 118 LEU A O 1
ATOM 950 N N . THR A 1 119 ? -2.712 0.775 -8.526 1.00 91.62 119 THR A N 1
ATOM 951 C CA . THR A 1 119 ? -2.699 0.385 -9.939 1.00 91.62 119 THR A CA 1
ATOM 952 C C . THR A 1 119 ? -2.360 1.579 -10.815 1.00 91.62 119 THR A C 1
ATOM 954 O O . THR A 1 119 ? -2.522 2.728 -10.407 1.00 91.62 119 THR A O 1
ATOM 957 N N . ASP A 1 120 ? -1.897 1.324 -12.034 1.00 89.62 120 ASP A N 1
ATOM 958 C CA . ASP A 1 120 ? -1.632 2.370 -13.030 1.00 89.62 120 ASP A CA 1
ATOM 959 C C . ASP A 1 120 ? -2.904 2.898 -13.726 1.00 89.62 120 ASP A C 1
ATOM 961 O O . ASP A 1 120 ? -2.863 3.890 -14.449 1.00 89.62 120 ASP A O 1
ATO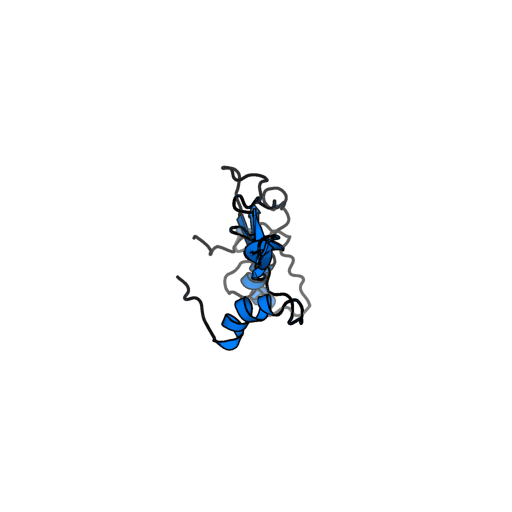M 965 N N . THR A 1 121 ? -4.060 2.298 -13.439 1.00 91.19 121 THR A N 1
ATOM 966 C CA . THR A 1 121 ? -5.390 2.769 -13.849 1.00 91.19 121 THR A CA 1
ATOM 967 C C . THR A 1 121 ? -6.283 3.052 -12.633 1.00 91.19 121 THR A C 1
ATOM 969 O O . THR A 1 121 ? -6.106 2.417 -11.596 1.00 91.19 121 THR A O 1
ATOM 972 N N . PRO A 1 122 ? -7.289 3.947 -12.725 1.00 91.44 122 PRO A N 1
ATOM 973 C CA . PRO A 1 122 ? -8.192 4.243 -11.603 1.00 91.44 122 PRO A CA 1
ATOM 974 C C . PRO A 1 122 ? -9.030 3.049 -11.138 1.00 91.44 122 PRO A C 1
ATOM 976 O O . PRO A 1 122 ? -9.379 2.954 -9.967 1.00 91.44 122 PRO A O 1
ATOM 979 N N . THR A 1 123 ? -9.367 2.151 -12.061 1.00 91.31 123 THR A N 1
ATOM 980 C CA . THR A 1 123 ? -10.125 0.923 -11.802 1.00 91.31 123 THR A CA 1
ATOM 981 C C . THR A 1 123 ? -9.408 -0.256 -12.444 1.00 91.31 123 THR A C 1
ATOM 983 O O . THR A 1 123 ? -8.717 -0.086 -13.456 1.00 91.31 123 THR A O 1
ATOM 986 N N . LEU A 1 124 ? -9.563 -1.441 -11.853 1.00 89.44 124 LEU A N 1
ATOM 987 C CA . LEU A 1 124 ? -8.970 -2.668 -12.371 1.00 89.44 124 LEU A CA 1
ATOM 988 C C . LEU A 1 124 ? -9.705 -3.100 -13.647 1.00 89.44 124 LEU A C 1
ATOM 990 O O . LEU A 1 124 ? -10.870 -3.496 -13.605 1.00 89.44 124 LEU A O 1
ATOM 994 N N . THR A 1 125 ? -9.026 -2.995 -14.784 1.00 90.31 125 THR A N 1
ATOM 995 C CA . THR A 1 125 ? -9.570 -3.317 -16.110 1.00 90.31 125 THR A CA 1
ATOM 996 C C . THR A 1 125 ? -8.525 -4.068 -16.933 1.00 90.31 125 THR A C 1
ATOM 998 O O . THR A 1 125 ? -7.406 -4.290 -16.479 1.00 90.31 125 THR A O 1
ATOM 1001 N N . ASN A 1 126 ? -8.865 -4.440 -18.168 1.00 90.44 126 ASN A N 1
ATOM 1002 C CA . ASN A 1 126 ? -7.902 -5.058 -19.084 1.00 90.44 126 ASN A CA 1
ATOM 1003 C C . ASN A 1 126 ? -6.759 -4.110 -19.492 1.00 90.44 126 ASN A C 1
ATOM 1005 O O . ASN A 1 126 ? -5.735 -4.587 -19.974 1.00 90.44 126 ASN A O 1
ATOM 1009 N N . ASP A 1 127 ? -6.925 -2.800 -19.287 1.00 89.81 127 ASP A N 1
ATOM 1010 C CA . ASP A 1 127 ? -5.898 -1.796 -19.576 1.00 89.81 127 ASP A CA 1
ATOM 1011 C C . ASP A 1 127 ? -4.900 -1.638 -18.417 1.00 89.81 127 ASP A C 1
ATOM 1013 O O . ASP A 1 127 ? -3.857 -1.011 -18.586 1.00 89.81 127 ASP A O 1
ATOM 1017 N N . THR A 1 128 ? -5.182 -2.209 -17.238 1.00 88.94 128 THR A N 1
ATOM 1018 C CA . THR A 1 128 ? -4.251 -2.193 -16.103 1.00 88.94 128 THR A CA 1
ATOM 1019 C C . THR A 1 128 ? -3.006 -3.004 -16.448 1.00 88.94 128 THR A C 1
ATOM 1021 O O . THR A 1 128 ? -3.093 -4.208 -16.692 1.00 88.94 128 THR A O 1
ATOM 1024 N N . THR A 1 129 ? -1.831 -2.370 -16.430 1.00 85.75 129 THR A N 1
ATOM 1025 C CA . THR A 1 129 ? -0.564 -3.049 -16.761 1.00 85.75 129 THR A CA 1
ATOM 1026 C C . THR A 1 129 ? 0.347 -3.235 -15.558 1.00 85.75 129 THR A C 1
ATOM 1028 O O . THR A 1 129 ? 1.241 -4.085 -15.594 1.00 85.75 129 THR A O 1
ATOM 1031 N N . LYS A 1 130 ? 0.135 -2.466 -14.482 1.00 83.38 130 LYS A N 1
ATOM 1032 C CA . LYS A 1 130 ? 0.979 -2.498 -13.286 1.00 83.38 130 LYS A CA 1
ATOM 1033 C C . LYS A 1 130 ? 0.149 -2.448 -12.013 1.00 83.38 130 LYS A C 1
ATOM 1035 O O . LYS A 1 130 ? -0.801 -1.681 -11.883 1.00 83.38 130 LYS A O 1
ATOM 1040 N N . THR A 1 131 ? 0.585 -3.240 -11.044 1.00 86.69 131 THR A N 1
ATOM 1041 C CA . THR A 1 131 ? 0.013 -3.300 -9.701 1.00 86.69 131 THR A CA 1
ATOM 1042 C C . THR A 1 131 ? 1.131 -3.144 -8.684 1.00 86.69 131 THR A C 1
ATOM 1044 O O . THR A 1 131 ? 2.196 -3.744 -8.841 1.00 86.69 131 THR A O 1
ATOM 1047 N N . TYR A 1 132 ? 0.877 -2.384 -7.631 1.00 85.88 132 TYR A N 1
ATOM 1048 C CA . TYR A 1 132 ? 1.824 -2.104 -6.566 1.00 85.88 132 TYR A CA 1
ATOM 1049 C C . TYR A 1 132 ? 1.167 -2.435 -5.229 1.00 85.88 132 TYR A C 1
ATOM 1051 O O . TYR A 1 132 ? 0.016 -2.079 -4.992 1.00 85.88 132 TYR A O 1
ATOM 1059 N N . MET A 1 133 ? 1.903 -3.112 -4.355 1.00 86.88 133 MET A N 1
ATOM 1060 C CA . MET A 1 133 ? 1.497 -3.368 -2.978 1.00 86.88 133 MET A CA 1
ATOM 1061 C C . MET A 1 133 ? 2.512 -2.678 -2.077 1.00 86.88 133 MET A C 1
ATOM 1063 O O . MET A 1 133 ? 3.691 -3.032 -2.091 1.00 86.88 133 MET A O 1
ATOM 1067 N N . THR A 1 134 ? 2.058 -1.702 -1.302 1.00 83.19 134 THR A N 1
ATOM 1068 C CA . THR A 1 134 ? 2.895 -1.007 -0.326 1.00 83.19 134 THR A CA 1
ATOM 1069 C C . THR A 1 134 ? 2.392 -1.349 1.057 1.00 83.19 134 THR A C 1
ATOM 1071 O O . THR A 1 134 ? 1.245 -1.070 1.381 1.00 83.19 134 THR A O 1
ATOM 1074 N N . ILE A 1 135 ? 3.250 -1.925 1.886 1.00 81.69 135 ILE A N 1
ATOM 1075 C CA . ILE A 1 135 ? 2.944 -2.192 3.289 1.00 81.69 135 ILE A CA 1
ATOM 1076 C C . ILE A 1 135 ? 3.647 -1.110 4.103 1.00 81.69 135 ILE A C 1
ATOM 1078 O O . ILE A 1 135 ? 4.853 -0.903 3.951 1.00 81.69 135 ILE A O 1
ATOM 1082 N N . ARG A 1 136 ? 2.893 -0.379 4.926 1.00 75.00 136 ARG A N 1
ATOM 1083 C CA . ARG A 1 136 ? 3.463 0.579 5.871 1.00 75.00 136 ARG A CA 1
ATOM 1084 C C . ARG A 1 136 ? 4.210 -0.222 6.942 1.00 75.00 136 ARG A C 1
ATOM 1086 O O . ARG A 1 136 ? 3.626 -1.099 7.569 1.00 75.00 136 ARG A O 1
ATOM 1093 N N . GLY A 1 137 ? 5.500 0.057 7.110 1.00 63.94 137 GLY A N 1
ATOM 1094 C CA . GLY A 1 137 ? 6.271 -0.472 8.237 1.00 63.94 137 GLY A CA 1
ATOM 1095 C C . GLY A 1 137 ? 5.832 0.161 9.559 1.00 63.94 137 GLY A C 1
ATOM 1096 O O . GLY A 1 137 ? 5.184 1.208 9.549 1.00 63.94 137 GLY A O 1
ATOM 1097 N N . SER A 1 138 ? 6.213 -0.461 10.676 1.00 56.00 138 SER A N 1
ATOM 1098 C CA . SER A 1 138 ? 5.934 0.072 12.013 1.00 56.00 138 SER A CA 1
ATOM 1099 C C . SER A 1 138 ? 6.551 1.462 12.176 1.00 56.00 138 SER A C 1
ATOM 1101 O O . SER A 1 138 ? 7.700 1.693 11.782 1.00 56.00 138 SER A O 1
ATOM 1103 N N . ASP A 1 139 ? 5.822 2.381 12.808 1.00 53.59 139 ASP A N 1
ATOM 1104 C CA . ASP A 1 139 ? 6.443 3.609 13.312 1.00 53.59 139 ASP A CA 1
ATOM 1105 C C . ASP A 1 139 ? 7.470 3.245 14.413 1.00 53.59 139 ASP A C 1
ATOM 1107 O O . ASP A 1 139 ? 7.378 2.189 15.047 1.00 53.59 139 ASP A O 1
ATOM 1111 N N . ALA A 1 140 ? 8.476 4.099 14.641 1.00 46.19 140 ALA A N 1
ATOM 1112 C CA . ALA A 1 140 ? 9.496 3.868 15.671 1.00 46.19 140 ALA A CA 1
ATOM 1113 C C . ALA A 1 140 ? 8.871 3.663 17.068 1.00 46.19 140 ALA A C 1
ATOM 1115 O O . ALA A 1 140 ? 7.818 4.227 17.369 1.00 46.19 140 ALA A O 1
ATOM 1116 N N . ILE A 1 141 ? 9.550 2.893 17.933 1.00 48.06 141 ILE A N 1
ATOM 1117 C CA . ILE A 1 141 ? 9.069 2.543 19.282 1.00 48.06 141 ILE A CA 1
ATOM 1118 C C . ILE A 1 141 ? 8.632 3.805 20.040 1.00 48.06 141 ILE A C 1
ATOM 1120 O O . ILE A 1 141 ? 9.452 4.645 20.413 1.00 48.06 141 ILE A O 1
ATOM 1124 N N . SER A 1 142 ? 7.332 3.903 20.299 1.00 52.56 142 SER A N 1
ATOM 1125 C CA . SER A 1 142 ? 6.683 4.979 21.047 1.00 52.56 142 SER A CA 1
ATOM 1126 C C . SER A 1 142 ? 5.708 4.362 22.047 1.00 52.56 142 SER A C 1
ATOM 1128 O O . SER A 1 142 ? 5.124 3.314 21.777 1.00 52.56 142 SER A O 1
ATOM 1130 N N . TYR A 1 143 ? 5.500 5.019 23.193 1.00 52.47 143 TYR A N 1
ATOM 1131 C CA . TYR A 1 143 ? 4.534 4.581 24.211 1.00 52.47 143 TYR A CA 1
ATOM 1132 C C . TYR A 1 143 ? 3.101 4.474 23.650 1.00 52.47 143 TYR A C 1
ATOM 1134 O O . TYR A 1 143 ? 2.289 3.713 24.169 1.00 52.47 143 TYR A O 1
ATOM 1142 N N . GLU A 1 144 ? 2.813 5.203 22.567 1.00 55.50 144 GLU A N 1
ATOM 1143 C CA . GLU A 1 144 ? 1.527 5.189 21.860 1.00 55.50 144 GLU A CA 1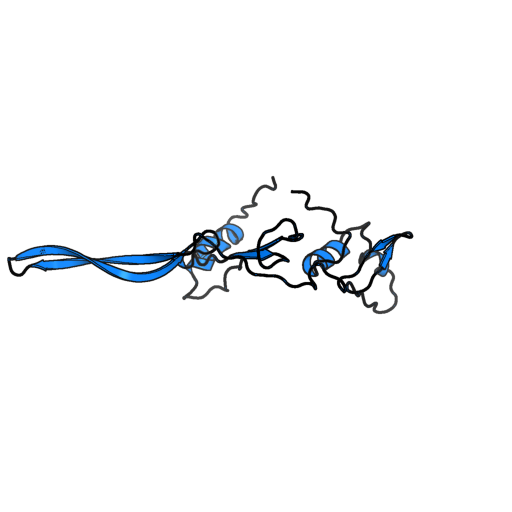
ATOM 1144 C C . GLU A 1 144 ? 1.448 4.113 20.755 1.00 55.50 144 GLU A C 1
ATOM 1146 O O . GLU A 1 144 ? 0.346 3.709 20.394 1.00 55.50 144 GLU A O 1
ATOM 1151 N N . ASN A 1 145 ? 2.589 3.575 20.291 1.00 53.72 145 ASN A N 1
ATOM 1152 C CA . ASN A 1 145 ? 2.701 2.629 19.161 1.00 53.72 145 ASN A CA 1
ATOM 1153 C C . ASN A 1 145 ? 3.316 1.270 19.562 1.00 53.72 145 ASN A C 1
ATOM 1155 O O . ASN A 1 145 ? 3.838 0.533 18.727 1.00 53.72 145 ASN A O 1
ATOM 1159 N N . LEU A 1 146 ? 3.277 0.918 20.851 1.00 56.12 146 LEU A N 1
ATOM 1160 C CA . LEU A 1 146 ? 3.844 -0.334 21.375 1.00 56.12 146 LEU A CA 1
ATOM 1161 C C . LEU A 1 146 ? 3.243 -1.595 20.729 1.00 56.12 146 LEU A C 1
ATOM 1163 O O . LEU A 1 146 ? 3.970 -2.569 20.543 1.00 56.12 146 LEU A O 1
ATOM 1167 N N . ASN A 1 147 ? 1.956 -1.570 20.357 1.00 55.41 147 ASN A N 1
ATOM 1168 C CA . ASN A 1 147 ? 1.310 -2.676 19.637 1.00 55.41 147 ASN A CA 1
ATOM 1169 C C . ASN A 1 147 ? 1.922 -2.891 18.245 1.00 55.41 147 ASN A C 1
ATOM 1171 O O . ASN A 1 147 ? 2.206 -4.026 17.880 1.00 55.41 147 ASN A O 1
ATOM 1175 N N . ASP A 1 148 ? 2.169 -1.810 17.501 1.00 51.03 148 ASP A N 1
ATOM 1176 C CA . ASP A 1 148 ? 2.722 -1.856 16.142 1.00 51.03 148 ASP A CA 1
ATOM 1177 C C . ASP A 1 148 ? 4.139 -2.460 16.149 1.00 51.03 148 ASP A C 1
ATOM 1179 O O . ASP A 1 148 ? 4.460 -3.356 15.374 1.00 51.03 148 ASP A O 1
ATOM 1183 N N . TRP A 1 149 ? 4.968 -2.095 17.134 1.00 57.44 149 TRP A N 1
ATOM 1184 C CA . TRP A 1 149 ? 6.321 -2.644 17.231 1.00 57.44 149 TRP A CA 1
ATOM 1185 C C . TRP A 1 149 ? 6.380 -4.078 17.786 1.00 57.44 149 TRP A C 1
ATOM 1187 O O . TRP A 1 149 ? 7.100 -4.912 17.240 1.00 57.44 149 TRP A O 1
ATOM 1197 N N . ILE A 1 150 ? 5.656 -4.403 18.867 1.00 59.69 150 ILE A N 1
ATOM 1198 C CA . ILE A 1 150 ? 5.755 -5.727 19.516 1.00 59.69 150 ILE A CA 1
ATOM 1199 C C . ILE A 1 150 ? 5.066 -6.819 18.687 1.00 59.69 150 ILE A C 1
ATOM 1201 O O . ILE A 1 150 ? 5.615 -7.916 18.534 1.00 59.69 150 ILE A O 1
ATOM 1205 N N . ASP A 1 151 ? 3.869 -6.554 18.159 1.00 56.59 151 ASP A N 1
ATOM 1206 C CA . ASP A 1 151 ? 3.075 -7.601 17.515 1.00 56.59 151 ASP A CA 1
ATOM 1207 C C . ASP A 1 151 ? 3.447 -7.836 16.050 1.00 56.59 151 ASP A C 1
ATOM 1209 O O . ASP A 1 151 ? 3.293 -8.974 15.580 1.00 56.59 151 ASP A O 1
ATOM 1213 N N . ASN A 1 152 ? 3.963 -6.809 15.366 1.00 56.38 152 ASN A N 1
ATOM 1214 C CA . ASN A 1 152 ? 4.365 -6.856 13.962 1.00 56.38 152 ASN A CA 1
ATOM 1215 C C . ASN A 1 152 ? 5.888 -7.036 13.824 1.00 56.38 152 ASN A C 1
ATOM 1217 O O . ASN A 1 152 ? 6.347 -8.073 13.350 1.00 56.38 152 ASN A O 1
ATOM 1221 N N . ASP A 1 153 ? 6.680 -6.076 14.312 1.00 55.81 153 ASP A N 1
ATOM 1222 C CA . ASP A 1 153 ? 8.103 -5.954 13.959 1.00 55.81 153 ASP A CA 1
ATOM 1223 C C . ASP A 1 153 ? 9.037 -6.803 14.850 1.00 55.81 153 ASP A C 1
ATOM 1225 O O . ASP A 1 153 ? 9.964 -7.461 14.368 1.00 55.81 153 ASP A O 1
ATOM 1229 N N . ALA A 1 154 ? 8.758 -6.897 16.155 1.00 57.69 154 ALA A N 1
ATOM 1230 C CA . ALA A 1 154 ? 9.590 -7.635 17.109 1.00 57.69 154 ALA A CA 1
ATOM 1231 C C . ALA A 1 154 ? 9.643 -9.143 16.810 1.00 57.69 154 ALA A C 1
ATOM 1233 O O . ALA A 1 154 ? 10.666 -9.788 17.054 1.00 57.69 154 ALA A O 1
ATOM 1234 N N . LYS A 1 155 ? 8.582 -9.717 16.226 1.00 57.44 155 LYS A N 1
ATOM 1235 C CA . LYS A 1 155 ? 8.577 -11.126 15.800 1.00 57.44 155 LYS A CA 1
ATOM 1236 C C . LYS A 1 155 ? 9.595 -11.394 14.692 1.00 57.44 155 LYS A C 1
ATOM 1238 O O . LYS A 1 155 ? 10.197 -12.464 14.697 1.00 57.44 155 LYS A O 1
ATOM 1243 N N . PHE A 1 156 ? 9.827 -10.445 13.788 1.00 54.09 156 PHE A N 1
ATOM 1244 C CA . PHE A 1 156 ? 10.849 -10.574 12.747 1.00 54.09 156 PHE A CA 1
ATOM 1245 C C . PHE A 1 156 ? 12.239 -10.191 13.266 1.00 54.09 156 PHE A C 1
ATOM 1247 O O . PHE A 1 156 ? 13.202 -10.919 13.018 1.00 54.09 156 PHE A O 1
ATOM 1254 N N . ALA A 1 157 ? 12.340 -9.105 14.039 1.00 55.31 157 ALA A N 1
ATOM 1255 C CA . ALA A 1 157 ? 13.610 -8.576 14.535 1.00 55.31 157 ALA A CA 1
ATOM 1256 C C . ALA A 1 157 ? 14.283 -9.459 15.605 1.00 55.31 157 ALA A C 1
ATOM 1258 O O . ALA A 1 157 ? 15.510 -9.536 15.647 1.00 55.31 157 ALA A O 1
ATOM 1259 N N . LEU A 1 158 ? 13.509 -10.130 16.470 1.00 56.03 158 LEU A N 1
ATOM 1260 C CA . LEU A 1 158 ? 14.052 -10.914 17.590 1.00 56.03 158 LEU A CA 1
ATOM 1261 C C . LEU A 1 158 ? 14.156 -12.413 17.289 1.00 56.03 158 LEU A C 1
ATOM 1263 O O . LEU A 1 158 ? 15.078 -13.070 17.774 1.00 56.03 158 LEU A O 1
ATOM 1267 N N . ASN A 1 159 ? 13.250 -12.968 16.477 1.00 54.06 159 ASN A N 1
ATOM 1268 C CA . ASN A 1 159 ? 13.165 -14.422 16.302 1.00 54.06 159 ASN A CA 1
ATOM 1269 C C . ASN A 1 159 ? 13.860 -14.958 15.041 1.00 54.06 159 ASN A C 1
ATOM 1271 O O . ASN A 1 159 ? 13.777 -16.158 14.796 1.00 54.06 159 ASN A O 1
ATOM 1275 N N . HIS A 1 160 ? 14.543 -14.121 14.244 1.00 49.81 160 HIS A N 1
ATOM 1276 C CA . HIS A 1 160 ? 15.165 -14.538 12.972 1.00 49.81 160 HIS A CA 1
ATOM 1277 C C . HIS A 1 160 ? 14.199 -15.343 12.076 1.00 49.81 160 HIS A C 1
ATOM 1279 O O . HIS A 1 160 ? 14.605 -16.271 11.377 1.00 49.81 160 HIS A O 1
ATOM 1285 N N . ILE A 1 161 ? 12.897 -15.040 12.132 1.00 46.34 161 ILE A N 1
ATOM 1286 C CA . ILE A 1 161 ? 11.894 -15.789 11.376 1.00 46.34 161 ILE A CA 1
ATOM 1287 C C . ILE A 1 161 ? 12.014 -15.357 9.921 1.00 46.34 161 ILE A C 1
ATOM 1289 O O . ILE A 1 161 ? 11.633 -14.254 9.538 1.00 46.34 161 ILE A O 1
ATOM 1293 N N . HIS A 1 162 ? 12.582 -16.238 9.110 1.00 46.09 162 HIS A N 1
ATOM 1294 C CA . HIS A 1 162 ? 12.575 -16.110 7.666 1.00 46.09 162 HIS A CA 1
ATOM 1295 C C . HIS A 1 162 ? 11.256 -16.685 7.161 1.00 46.09 162 HIS A C 1
ATOM 1297 O O . HIS A 1 162 ? 10.958 -17.855 7.410 1.00 46.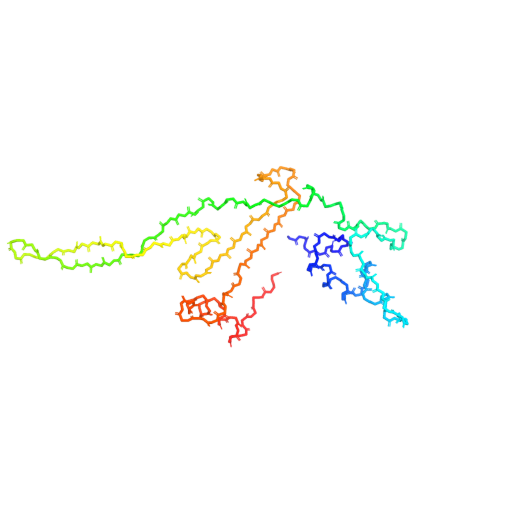09 162 HIS A O 1
ATOM 1303 N N . THR A 1 163 ? 10.463 -15.889 6.448 1.00 43.06 163 THR A N 1
ATOM 1304 C CA . THR A 1 163 ? 9.430 -16.441 5.572 1.00 43.06 163 THR A CA 1
ATOM 1305 C C . THR A 1 163 ? 10.155 -17.302 4.537 1.00 43.06 163 THR A C 1
ATOM 1307 O O . THR A 1 163 ? 10.989 -16.765 3.801 1.00 43.06 163 THR A O 1
ATOM 1310 N N . PRO A 1 164 ? 9.920 -18.627 4.485 1.00 34.00 164 PRO A N 1
ATOM 1311 C CA . PRO A 1 164 ? 10.503 -19.449 3.437 1.00 34.00 164 PRO A CA 1
ATOM 1312 C C . PRO A 1 164 ? 10.058 -18.869 2.095 1.00 34.00 164 PRO A C 1
ATOM 1314 O O . PRO A 1 164 ? 8.863 -18.654 1.889 1.00 34.00 164 PRO A O 1
ATOM 1317 N N . GLN A 1 165 ? 11.005 -18.575 1.206 1.00 29.41 165 GLN A N 1
ATOM 1318 C CA . GLN A 1 165 ? 10.653 -18.266 -0.176 1.00 29.41 165 GLN A CA 1
ATOM 1319 C C . GLN A 1 165 ? 9.984 -19.507 -0.773 1.00 29.41 165 GLN A C 1
ATOM 1321 O O . GLN A 1 165 ? 10.555 -20.598 -0.721 1.00 29.41 165 GLN A O 1
ATOM 1326 N N . ALA A 1 166 ? 8.757 -19.330 -1.260 1.00 35.25 166 ALA A N 1
ATOM 1327 C CA . ALA A 1 166 ? 8.035 -20.327 -2.041 1.00 35.25 166 ALA A CA 1
ATOM 1328 C C . ALA A 1 166 ? 8.555 -20.363 -3.483 1.00 35.25 166 ALA A C 1
ATOM 1330 O O . ALA A 1 166 ? 8.888 -19.276 -4.011 1.00 35.25 166 ALA A O 1
#

Solvent-accessible surface area (backbone atoms only — not comparable to full-atom values): 10414 Å² total; per-residue (Å²): 135,92,83,76,81,80,73,59,41,81,42,74,74,58,45,60,56,42,20,73,41,89,94,42,84,75,24,54,77,81,52,74,80,54,92,60,94,75,90,83,64,59,52,47,66,45,77,44,94,94,38,79,36,60,18,45,73,73,40,70,65,82,62,44,73,26,77,52,83,60,90,58,58,43,80,47,68,48,67,46,83,43,82,44,77,43,99,86,76,48,73,48,80,46,79,44,78,78,46,77,34,52,33,35,87,46,30,30,55,82,56,54,44,40,44,46,47,31,24,42,34,84,60,97,52,93,82,46,85,49,79,46,79,48,69,60,74,65,68,75,91,38,96,90,37,50,52,22,32,56,74,56,47,42,53,47,74,72,62,73,60,70,80,77,86,128

Organism: NCBI:txid1000588

Nearest PDB structures (foldseek):
  5hi5-assembly1_B  TM=6.751E-01  e=8.546E+00  Homo sapiens
  8ruu-assembly1_Y  TM=6.077E-01  e=6.737E+00  Homo sapiens
  3ua0-assembly1_A-2  TM=3.296E-01  e=3.944E+00  Bombyx mori
  7vnn-assembly1_D  TM=1.911E-01  e=4.443E+00  Clostridioides difficile